Protein AF-A0A832CH88-F1 (afdb_monomer_lite)

Structure (mmCIF, N/CA/C/O backbone):
data_AF-A0A832CH88-F1
#
_entry.id   AF-A0A832CH88-F1
#
loop_
_atom_site.group_PDB
_atom_site.id
_atom_site.type_symbol
_atom_site.label_atom_id
_atom_site.label_alt_id
_atom_site.label_comp_id
_atom_site.label_asym_id
_atom_site.label_entity_id
_atom_site.label_seq_id
_atom_site.pdbx_PDB_ins_code
_atom_site.Cartn_x
_atom_site.Cartn_y
_atom_site.Cartn_z
_atom_site.occupancy
_atom_site.B_iso_or_equiv
_atom_site.auth_seq_id
_atom_site.auth_comp_id
_atom_site.auth_asym_id
_atom_site.auth_atom_id
_atom_site.pdbx_PDB_model_num
ATOM 1 N N . ARG A 1 1 ? -8.608 10.322 10.568 1.00 68.06 1 ARG A N 1
ATOM 2 C CA . ARG A 1 1 ? -8.411 9.700 9.231 1.00 68.06 1 ARG A CA 1
ATOM 3 C C . ARG A 1 1 ? -6.936 9.382 9.082 1.00 68.06 1 ARG A C 1
ATOM 5 O O . ARG A 1 1 ? -6.123 10.266 9.340 1.00 68.06 1 ARG A O 1
ATOM 12 N N . SER A 1 2 ? -6.602 8.167 8.664 1.00 77.62 2 SER A N 1
ATOM 13 C CA . SER A 1 2 ? -5.211 7.715 8.526 1.00 77.62 2 SER A CA 1
ATOM 14 C C . SER A 1 2 ? -4.891 7.496 7.049 1.00 77.62 2 SER A C 1
ATOM 16 O O . SER A 1 2 ? -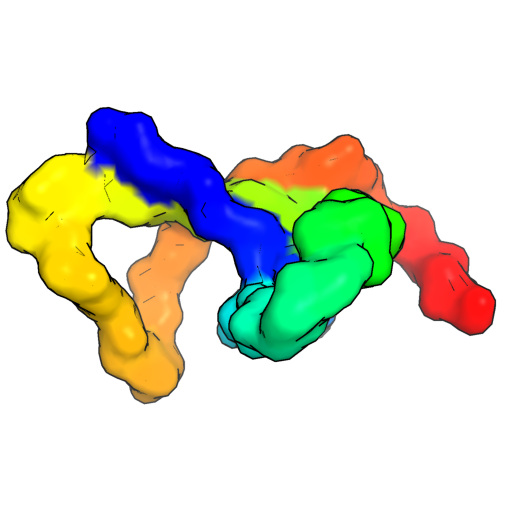5.718 6.938 6.332 1.00 77.62 2 SER A O 1
ATOM 18 N N . ASN A 1 3 ? -3.710 7.923 6.589 1.00 83.88 3 ASN A N 1
ATOM 19 C CA . ASN A 1 3 ? -3.247 7.661 5.223 1.00 83.88 3 ASN A CA 1
ATOM 20 C C . ASN A 1 3 ? -2.203 6.542 5.243 1.00 83.88 3 ASN A C 1
ATOM 22 O O . ASN A 1 3 ? -1.164 6.679 5.894 1.00 83.88 3 ASN A O 1
ATOM 26 N N . VAL A 1 4 ? -2.456 5.460 4.508 1.00 90.38 4 VAL A N 1
ATOM 27 C CA . VAL A 1 4 ? -1.534 4.320 4.400 1.00 90.38 4 VAL A CA 1
ATOM 28 C C . VAL A 1 4 ? -0.936 4.278 2.999 1.00 90.38 4 VAL A C 1
ATOM 30 O O . VAL A 1 4 ? -1.645 4.376 2.004 1.00 90.38 4 VAL A O 1
ATOM 33 N N . ARG A 1 5 ? 0.389 4.139 2.908 1.00 91.81 5 ARG A N 1
ATOM 34 C CA . ARG A 1 5 ? 1.103 4.035 1.628 1.00 91.81 5 ARG A CA 1
ATOM 35 C C . ARG A 1 5 ? 0.851 2.676 0.987 1.00 91.81 5 ARG A C 1
ATOM 37 O O . ARG A 1 5 ? 1.114 1.643 1.606 1.00 91.81 5 ARG A O 1
ATOM 44 N N . VAL A 1 6 ? 0.386 2.693 -0.255 1.00 93.31 6 VAL A N 1
ATOM 45 C CA . VAL A 1 6 ? 0.029 1.496 -1.019 1.00 93.31 6 VAL A CA 1
ATOM 46 C C . VAL A 1 6 ? 0.568 1.585 -2.446 1.00 93.31 6 VAL A C 1
ATOM 48 O O . VAL A 1 6 ? 0.950 2.655 -2.928 1.00 93.31 6 VAL A O 1
ATOM 51 N N . CYS A 1 7 ? 0.622 0.438 -3.112 1.00 92.44 7 CYS A N 1
ATOM 52 C CA . CYS A 1 7 ? 0.854 0.354 -4.544 1.00 92.44 7 CYS A CA 1
ATOM 53 C C . CYS A 1 7 ? -0.487 0.094 -5.232 1.00 92.44 7 CYS A C 1
ATOM 55 O O . CYS A 1 7 ? -1.129 -0.923 -4.980 1.00 92.44 7 CYS A O 1
ATOM 57 N N . TRP A 1 8 ? -0.918 1.023 -6.069 1.00 92.38 8 TRP A N 1
ATOM 58 C CA . TRP A 1 8 ? -2.028 0.851 -6.989 1.00 92.38 8 TRP A CA 1
ATOM 59 C C . TRP A 1 8 ? -1.494 0.341 -8.332 1.00 92.38 8 TRP A C 1
ATOM 61 O O . TRP A 1 8 ? -0.512 0.874 -8.854 1.00 92.38 8 TRP A O 1
ATOM 71 N N . LYS A 1 9 ? -2.124 -0.692 -8.893 1.00 90.88 9 LYS A N 1
ATOM 72 C CA . LYS A 1 9 ? -1.791 -1.244 -10.210 1.00 90.88 9 LYS A CA 1
ATOM 73 C C . LYS A 1 9 ? -3.026 -1.874 -10.843 1.00 90.88 9 LYS A C 1
ATOM 75 O O . LYS A 1 9 ? -3.632 -2.754 -10.236 1.00 90.88 9 LYS A O 1
ATOM 80 N N . ASP A 1 10 ? -3.373 -1.446 -12.055 1.00 90.00 10 ASP A N 1
ATOM 81 C CA . ASP A 1 10 ? -4.450 -2.024 -12.876 1.00 90.00 10 ASP A CA 1
ATOM 82 C C . ASP A 1 10 ? -5.785 -2.172 -12.118 1.00 90.00 10 ASP A C 1
ATOM 84 O O . ASP A 1 10 ? -6.445 -3.210 -12.158 1.00 90.00 10 ASP A O 1
ATOM 88 N N . GLY A 1 11 ? -6.157 -1.141 -11.353 1.00 90.62 11 GLY A N 1
ATOM 89 C CA . GLY A 1 11 ? -7.387 -1.122 -10.553 1.00 90.62 11 GLY A CA 1
ATOM 90 C C . GLY A 1 11 ? -7.308 -1.882 -9.226 1.00 90.62 11 GLY A C 1
ATOM 91 O O . GLY A 1 11 ? -8.291 -1.912 -8.493 1.00 90.62 11 GLY A O 1
ATOM 92 N N . LYS A 1 12 ? -6.158 -2.472 -8.883 1.00 93.81 12 LYS A N 1
ATOM 93 C CA . LYS A 1 12 ? -5.942 -3.202 -7.627 1.00 93.81 12 LYS A CA 1
ATOM 94 C C . LYS A 1 12 ? -5.011 -2.442 -6.696 1.00 93.81 12 LYS A C 1
ATOM 96 O O . LYS A 1 12 ? -4.088 -1.762 -7.138 1.00 93.81 12 LYS A O 1
ATOM 101 N N . VAL A 1 13 ? -5.235 -2.594 -5.395 1.00 94.38 13 VAL A N 1
ATOM 102 C CA . VAL A 1 13 ? -4.450 -1.949 -4.340 1.00 94.38 13 VAL A CA 1
ATOM 103 C C . VAL A 1 13 ? -3.700 -3.011 -3.547 1.00 94.38 13 VAL A C 1
ATOM 105 O O . VAL A 1 13 ? -4.284 -3.987 -3.084 1.00 94.38 13 VAL A O 1
ATOM 108 N N . TYR A 1 14 ? -2.397 -2.808 -3.378 1.00 92.75 14 TYR A N 1
ATOM 109 C CA . TYR A 1 14 ? -1.500 -3.717 -2.678 1.00 92.75 14 TYR A CA 1
ATOM 110 C C . TYR A 1 14 ? -0.840 -2.998 -1.494 1.00 92.75 14 TYR A C 1
ATOM 112 O O . TYR A 1 14 ? -0.200 -1.955 -1.686 1.00 92.75 14 TYR A O 1
ATOM 120 N N . PRO A 1 15 ? -0.943 -3.534 -0.265 1.00 90.81 15 PRO A N 1
ATOM 121 C CA . PRO A 1 15 ? -0.286 -2.943 0.892 1.00 90.81 15 PRO A CA 1
ATOM 122 C C . PRO A 1 15 ? 1.236 -3.083 0.780 1.00 90.81 15 PRO A C 1
ATOM 124 O O . PRO A 1 15 ? 1.767 -4.158 0.488 1.00 90.81 15 PRO A O 1
ATOM 127 N N . LEU A 1 16 ? 1.963 -2.001 1.061 1.00 88.56 16 LEU A N 1
ATOM 128 C CA . LEU A 1 16 ? 3.420 -2.043 1.142 1.00 88.56 16 LEU A CA 1
ATOM 129 C C . LEU A 1 16 ? 3.831 -2.502 2.539 1.00 88.56 16 LEU A C 1
ATOM 131 O O . LEU A 1 16 ? 3.798 -1.732 3.498 1.00 88.56 16 LEU A O 1
ATOM 135 N N . ARG A 1 17 ? 4.242 -3.767 2.663 1.00 78.00 17 ARG A N 1
ATOM 136 C CA . ARG A 1 17 ? 4.784 -4.284 3.922 1.00 78.00 17 ARG A CA 1
ATOM 137 C C . ARG A 1 17 ? 6.100 -3.570 4.230 1.00 78.00 17 ARG A C 1
ATOM 139 O O . ARG A 1 17 ? 7.076 -3.702 3.492 1.00 78.00 17 ARG A O 1
ATOM 146 N N . ILE A 1 18 ? 6.126 -2.819 5.324 1.00 73.44 18 ILE A N 1
ATOM 147 C CA . ILE A 1 18 ? 7.331 -2.146 5.804 1.00 73.44 18 ILE A CA 1
ATOM 148 C C . ILE A 1 18 ? 8.056 -3.112 6.746 1.00 73.44 18 ILE A C 1
ATOM 150 O O . ILE A 1 18 ? 7.473 -3.586 7.716 1.00 73.44 18 ILE A O 1
ATOM 154 N N . SER A 1 19 ? 9.321 -3.415 6.468 1.00 68.50 19 SER A N 1
ATOM 155 C CA . SER A 1 19 ? 10.210 -4.143 7.382 1.00 68.50 19 SER A CA 1
ATOM 156 C C . SER A 1 19 ? 11.408 -3.260 7.726 1.00 68.50 19 SER A C 1
ATOM 158 O O . SER A 1 19 ? 12.027 -2.718 6.809 1.00 68.50 19 SER A O 1
ATOM 160 N N . GLY A 1 20 ? 11.756 -3.122 9.011 1.00 71.25 20 GLY A N 1
ATOM 161 C CA . GLY A 1 20 ? 12.973 -2.426 9.463 1.00 71.25 20 GLY A CA 1
ATOM 162 C C . GLY A 1 20 ? 13.218 -1.067 8.782 1.00 71.25 20 GLY A C 1
ATOM 163 O O . GLY A 1 20 ? 1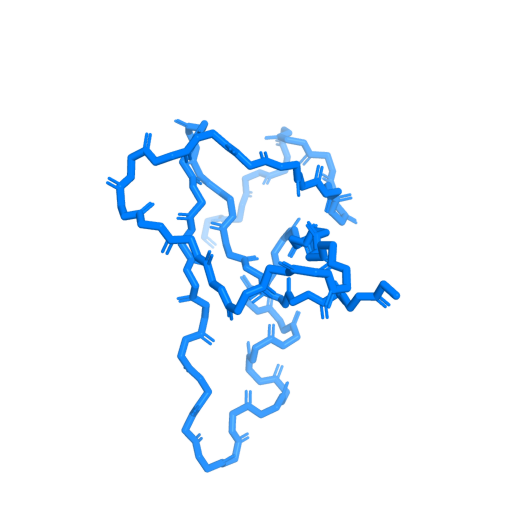2.363 -0.186 8.817 1.00 71.25 20 GLY A O 1
ATOM 164 N N . SER A 1 21 ? 14.367 -0.912 8.113 1.00 64.31 21 SER A N 1
ATOM 165 C CA . SER A 1 21 ? 14.829 0.291 7.385 1.00 64.31 21 SER A CA 1
ATOM 166 C C . SER A 1 21 ? 13.962 0.733 6.182 1.00 64.31 21 SER A C 1
ATOM 168 O O . SER A 1 21 ? 14.331 1.647 5.443 1.00 64.31 21 SER A O 1
ATOM 170 N N . GLY A 1 22 ? 12.791 0.126 5.970 1.00 67.56 22 GLY A N 1
ATOM 171 C C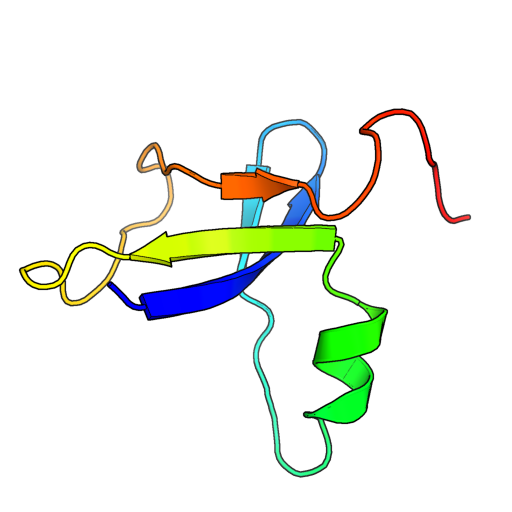A . GLY A 1 22 ? 11.940 0.294 4.787 1.00 67.56 22 GLY A CA 1
ATOM 172 C C . GLY A 1 22 ? 11.080 1.564 4.709 1.00 67.56 22 GLY A C 1
ATOM 173 O O . GLY A 1 22 ? 10.200 1.652 3.850 1.00 67.56 22 GLY A O 1
ATOM 174 N N . ILE A 1 23 ? 11.278 2.561 5.579 1.00 77.50 23 ILE A N 1
ATOM 175 C CA . ILE A 1 23 ? 10.500 3.816 5.526 1.00 77.50 23 ILE A CA 1
ATOM 176 C C . ILE A 1 23 ? 10.762 4.575 4.221 1.00 77.50 23 ILE A C 1
ATOM 1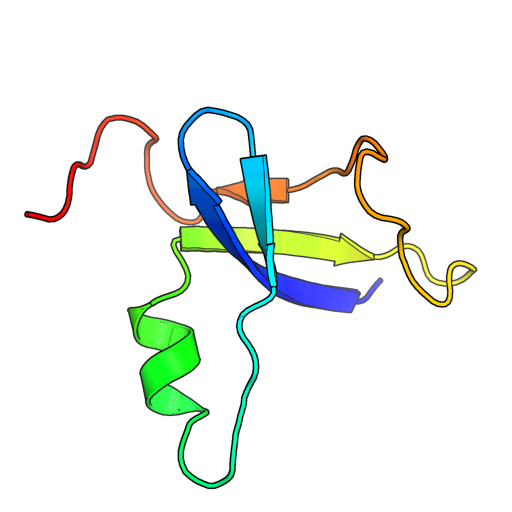78 O O . ILE A 1 23 ? 9.808 5.010 3.577 1.00 77.50 23 ILE A O 1
ATOM 182 N N . LEU A 1 24 ? 12.027 4.689 3.807 1.00 80.56 24 LEU A N 1
ATOM 183 C CA . LEU A 1 24 ? 12.390 5.347 2.548 1.00 80.56 24 LEU A CA 1
ATOM 184 C C . LEU A 1 24 ? 11.954 4.515 1.339 1.00 80.56 24 LEU A C 1
ATOM 186 O O . LEU A 1 24 ? 11.379 5.053 0.397 1.00 80.56 24 LEU A O 1
ATOM 190 N N . SER A 1 25 ? 12.144 3.193 1.379 1.00 81.19 25 SER A N 1
ATOM 191 C CA . SER A 1 25 ? 11.747 2.327 0.262 1.00 81.19 25 SER A CA 1
ATOM 192 C C . SER A 1 25 ? 10.233 2.324 0.040 1.00 81.19 25 SER A C 1
ATOM 194 O O . SER A 1 25 ? 9.791 2.328 -1.104 1.00 81.19 25 SER A O 1
ATOM 196 N N . SER A 1 26 ? 9.428 2.393 1.103 1.00 83.12 26 SER A N 1
ATOM 197 C CA . SER A 1 26 ? 7.971 2.530 0.985 1.00 83.12 26 SER A CA 1
ATOM 198 C C . SER A 1 26 ? 7.524 3.907 0.486 1.00 83.12 26 SER A C 1
ATOM 200 O O . SER A 1 26 ? 6.480 3.977 -0.149 1.00 83.12 26 SER A O 1
ATOM 202 N N . LEU A 1 27 ? 8.284 4.990 0.711 1.00 83.12 27 LEU A N 1
ATOM 203 C CA . LEU A 1 27 ? 8.008 6.285 0.060 1.00 83.12 27 LEU A CA 1
ATOM 204 C C . LEU A 1 27 ? 8.239 6.214 -1.451 1.00 83.12 27 LEU A C 1
ATOM 206 O O . LEU A 1 27 ? 7.424 6.724 -2.208 1.00 83.12 27 LEU A O 1
ATOM 210 N N . VAL A 1 28 ? 9.337 5.586 -1.878 1.00 83.19 28 VAL A N 1
ATOM 211 C CA . VAL A 1 28 ? 9.698 5.499 -3.302 1.00 83.19 28 VAL A CA 1
ATOM 212 C C . VAL A 1 28 ? 8.763 4.557 -4.063 1.00 83.19 28 VAL A C 1
ATOM 214 O O . VAL A 1 28 ? 8.397 4.848 -5.196 1.00 83.19 28 VAL A O 1
ATOM 217 N N . ARG A 1 29 ? 8.374 3.434 -3.447 1.00 85.00 29 ARG A N 1
ATOM 218 C CA . ARG A 1 29 ? 7.538 2.396 -4.077 1.00 85.00 29 ARG A CA 1
ATOM 219 C C . ARG A 1 29 ? 6.042 2.709 -4.073 1.00 85.00 29 ARG A C 1
ATOM 221 O O . ARG A 1 29 ? 5.307 2.083 -4.829 1.00 85.00 29 ARG A O 1
ATOM 228 N N . ALA A 1 30 ? 5.575 3.596 -3.196 1.00 90.88 30 ALA A N 1
ATOM 229 C CA . ALA A 1 30 ? 4.168 3.973 -3.160 1.00 90.88 30 ALA A CA 1
ATOM 230 C C . ALA A 1 30 ? 3.833 4.913 -4.316 1.00 90.88 30 ALA A C 1
ATOM 232 O O . ALA A 1 30 ? 4.552 5.875 -4.575 1.00 90.88 30 ALA A O 1
ATOM 233 N N . ASN A 1 31 ? 2.699 4.662 -4.959 1.00 91.88 31 ASN A N 1
ATOM 234 C CA . ASN A 1 31 ? 2.104 5.560 -5.949 1.00 91.88 31 ASN A CA 1
ATOM 235 C C . ASN A 1 31 ? 0.686 5.999 -5.550 1.00 91.88 31 ASN A C 1
ATOM 237 O O . ASN A 1 31 ? 0.057 6.770 -6.272 1.00 91.88 31 ASN A O 1
ATOM 241 N N . ALA A 1 32 ? 0.188 5.539 -4.399 1.00 93.62 32 ALA A N 1
ATOM 242 C CA . ALA A 1 32 ? -1.124 5.889 -3.888 1.00 93.62 32 ALA A CA 1
ATOM 243 C C . ALA A 1 32 ? -1.172 5.876 -2.351 1.00 93.62 32 ALA A C 1
ATOM 245 O O . ALA A 1 32 ? -0.374 5.222 -1.668 1.00 93.62 32 ALA A O 1
ATOM 246 N N . LEU A 1 33 ? -2.144 6.608 -1.812 1.00 93.81 33 LEU A N 1
ATOM 247 C CA . LEU A 1 33 ? -2.478 6.666 -0.394 1.00 93.81 33 LEU A CA 1
ATOM 248 C C . LEU A 1 33 ? -3.885 6.110 -0.181 1.00 93.81 33 LEU A C 1
ATOM 250 O O . LEU A 1 33 ? -4.849 6.668 -0.697 1.00 93.81 33 LEU A O 1
ATOM 254 N N . LEU A 1 34 ? -3.994 5.044 0.602 1.00 94.12 34 LEU A N 1
ATOM 255 C CA . LEU A 1 34 ? -5.260 4.496 1.078 1.00 94.12 34 LEU A CA 1
ATOM 256 C C . LEU A 1 34 ? -5.826 5.378 2.190 1.00 94.12 34 LEU A C 1
ATOM 258 O O . LEU A 1 34 ? -5.123 5.669 3.165 1.00 94.12 34 LEU A O 1
ATOM 262 N N . VAL A 1 35 ? -7.090 5.776 2.044 1.00 93.75 35 VAL A N 1
ATOM 263 C CA . VAL A 1 35 ? -7.829 6.543 3.049 1.00 93.75 35 VAL A CA 1
ATOM 264 C C . VAL A 1 35 ? -8.515 5.565 3.998 1.00 93.75 35 VAL A C 1
ATOM 266 O O . VAL A 1 35 ? -9.462 4.888 3.613 1.00 93.75 35 VAL A O 1
ATOM 269 N N . VAL A 1 36 ? -8.053 5.500 5.249 1.00 93.25 36 VAL A N 1
ATOM 270 C CA . VAL A 1 36 ? -8.645 4.623 6.271 1.00 93.25 36 VAL A CA 1
ATOM 271 C C . VAL A 1 36 ? -9.578 5.441 7.178 1.00 93.25 36 VAL A C 1
ATOM 273 O O . VAL A 1 36 ? -9.115 6.399 7.826 1.00 93.25 36 VAL A O 1
ATOM 276 N N . PRO A 1 37 ? -10.887 5.115 7.223 1.00 91.00 37 PRO A N 1
ATOM 277 C CA . PRO A 1 37 ? -11.823 5.686 8.188 1.00 91.00 37 PRO A CA 1
ATOM 278 C C . PRO A 1 37 ? -11.409 5.373 9.631 1.00 91.00 37 PRO A C 1
ATOM 280 O O . PRO A 1 37 ? -10.737 4.386 9.895 1.00 91.00 37 PRO A O 1
ATOM 283 N N . GLU A 1 38 ? -11.810 6.207 10.588 1.00 90.88 38 GLU A N 1
ATOM 284 C CA . GLU A 1 38 ? -11.398 6.032 11.995 1.00 90.88 38 GLU A CA 1
ATOM 285 C C . GLU A 1 38 ? -12.067 4.841 12.685 1.00 90.88 38 GLU A C 1
ATOM 287 O O . GLU A 1 38 ? -11.537 4.307 13.651 1.00 90.88 38 GLU A O 1
ATOM 292 N N . ASN A 1 39 ? -13.226 4.422 12.186 1.00 92.31 39 ASN A N 1
ATOM 293 C CA . ASN A 1 39 ? -14.035 3.334 12.725 1.00 92.31 39 ASN A CA 1
ATOM 294 C C . ASN A 1 39 ? -13.765 1.983 12.040 1.00 92.31 39 ASN A C 1
ATOM 296 O O . ASN A 1 39 ? -14.586 1.076 12.163 1.00 92.31 39 ASN A O 1
ATOM 300 N N . VAL A 1 40 ? -12.666 1.864 11.290 1.00 91.81 40 VAL A N 1
ATOM 301 C CA . VAL A 1 40 ? -12.299 0.661 10.537 1.00 91.81 40 VAL A CA 1
ATOM 302 C C . VAL A 1 40 ? -10.901 0.220 10.961 1.00 91.81 40 VAL A C 1
ATOM 304 O O . VAL A 1 40 ? -9.955 1.003 10.902 1.00 91.81 40 VAL A O 1
ATOM 307 N N . GLU A 1 41 ? -10.769 -1.034 11.396 1.00 89.62 41 GLU A N 1
ATOM 308 C CA . GLU A 1 41 ? -9.480 -1.617 11.796 1.00 89.62 41 GLU A CA 1
ATOM 309 C C . GLU A 1 41 ? -8.627 -2.014 10.581 1.00 89.62 41 GLU A C 1
ATOM 311 O O . GLU A 1 41 ? -7.405 -1.862 10.585 1.00 89.62 41 GLU A O 1
ATOM 316 N N . GLY A 1 42 ? -9.274 -2.472 9.510 1.00 91.19 42 GLY A N 1
ATOM 317 C CA . GLY A 1 42 ? -8.624 -2.906 8.283 1.00 91.19 42 GLY A CA 1
ATOM 318 C C . GLY A 1 42 ? -9.634 -3.247 7.195 1.00 91.19 42 GLY A C 1
ATOM 319 O O . GLY A 1 42 ? -10.833 -3.054 7.372 1.00 91.19 42 GLY A O 1
ATOM 320 N N . PHE A 1 43 ? -9.115 -3.745 6.077 1.00 94.06 43 PHE A N 1
ATOM 321 C CA . PHE A 1 43 ? -9.897 -4.166 4.920 1.00 94.06 43 PHE A CA 1
ATOM 322 C C . PHE A 1 43 ? -9.563 -5.612 4.576 1.00 94.06 43 PHE A C 1
ATOM 324 O O . PHE A 1 43 ? -8.402 -6.027 4.691 1.00 94.06 43 PHE A O 1
ATOM 331 N N . GLU A 1 44 ? -10.561 -6.344 4.105 1.00 94.75 44 GLU A N 1
ATOM 332 C CA . GLU A 1 44 ? -10.399 -7.694 3.582 1.00 94.75 44 GLU A CA 1
ATOM 333 C C . GLU A 1 44 ? -9.998 -7.676 2.101 1.00 94.75 44 GLU A 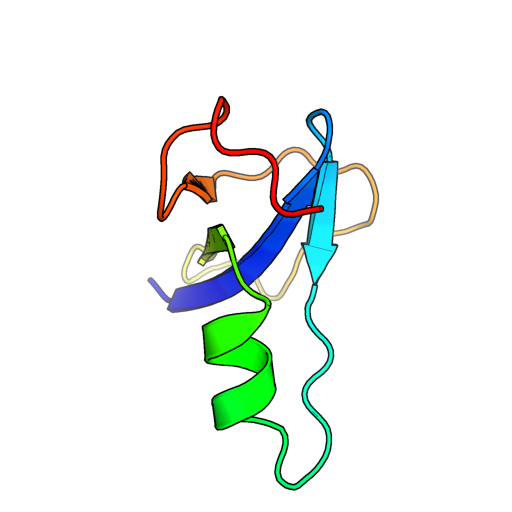C 1
ATOM 335 O O . GLU A 1 44 ? -10.235 -6.725 1.348 1.00 94.75 44 GLU A O 1
ATOM 340 N N . ALA A 1 45 ? -9.359 -8.755 1.650 1.00 94.69 45 ALA A N 1
ATOM 341 C CA . ALA A 1 45 ? -8.966 -8.873 0.252 1.00 94.69 45 ALA A CA 1
ATOM 342 C C . ALA A 1 45 ? -10.203 -8.916 -0.661 1.00 94.69 45 ALA A C 1
ATOM 344 O O . ALA A 1 45 ? -11.054 -9.792 -0.533 1.00 94.69 45 ALA A O 1
ATOM 345 N N . GLY A 1 46 ? -10.253 -8.002 -1.631 1.00 94.94 46 GLY A N 1
ATOM 346 C CA . GLY A 1 46 ? -11.367 -7.888 -2.576 1.00 94.94 46 GLY A CA 1
ATOM 347 C C . GLY A 1 46 ? -12.415 -6.848 -2.185 1.00 94.94 46 GLY A C 1
ATOM 348 O O . GLY A 1 46 ? -13.298 -6.581 -2.995 1.00 94.94 46 GLY A O 1
ATOM 349 N N . GLU A 1 47 ? -12.301 -6.228 -1.009 1.00 96.00 47 GLU A N 1
ATOM 350 C CA . GLU A 1 47 ? -13.111 -5.057 -0.680 1.00 96.00 47 GLU A CA 1
ATOM 351 C C . GLU A 1 47 ? -12.709 -3.845 -1.529 1.00 96.00 47 GLU A C 1
ATOM 353 O O . GLU A 1 47 ? -11.533 -3.624 -1.839 1.00 96.00 47 GLU A O 1
ATOM 358 N N . GLU A 1 48 ? -13.706 -3.045 -1.904 1.00 95.12 48 GLU A N 1
ATOM 359 C CA . GLU A 1 48 ? -13.477 -1.770 -2.573 1.00 95.12 48 GLU A CA 1
ATOM 360 C C . GLU A 1 48 ? -13.004 -0.723 -1.564 1.00 95.12 48 GLU A C 1
ATOM 362 O O . GLU A 1 48 ? -13.557 -0.582 -0.473 1.00 95.12 48 GLU A O 1
ATOM 367 N N . VAL A 1 49 ? -11.977 0.035 -1.944 1.00 94.94 49 VAL A N 1
ATOM 368 C CA . VAL A 1 49 ? -11.347 1.026 -1.072 1.00 94.94 49 VAL A CA 1
ATOM 369 C C . VAL A 1 49 ? -11.088 2.338 -1.800 1.00 94.94 49 VAL A C 1
ATOM 371 O O . VAL A 1 49 ? -10.836 2.363 -3.005 1.00 94.94 49 VAL A O 1
ATOM 374 N N . GLU A 1 50 ? -11.094 3.441 -1.051 1.00 93.94 50 GLU A N 1
ATOM 375 C CA . GLU A 1 50 ? -10.745 4.759 -1.579 1.00 93.94 50 GLU A CA 1
ATOM 376 C C . GLU A 1 50 ? -9.231 4.990 -1.503 1.00 93.94 50 GLU A C 1
ATOM 378 O O . GLU A 1 50 ? -8.618 4.933 -0.431 1.00 93.94 50 GLU A O 1
ATOM 383 N N . VAL A 1 51 ? -8.628 5.325 -2.644 1.00 93.69 51 VAL A N 1
ATOM 384 C CA . VAL A 1 51 ? -7.225 5.736 -2.716 1.00 93.69 51 VAL A CA 1
ATOM 385 C C . VAL A 1 51 ? -7.074 7.093 -3.386 1.00 93.69 51 VAL A C 1
ATOM 387 O O . VAL A 1 51 ? -7.800 7.442 -4.315 1.00 93.69 51 VAL A O 1
ATOM 390 N N . ARG A 1 52 ? -6.067 7.847 -2.950 1.00 93.62 52 ARG A N 1
ATOM 391 C CA . ARG A 1 52 ? -5.576 9.037 -3.645 1.00 93.62 52 ARG A CA 1
ATOM 392 C C . ARG A 1 52 ? -4.296 8.676 -4.373 1.00 93.62 52 ARG A C 1
ATOM 394 O O . ARG A 1 52 ? -3.305 8.341 -3.723 1.00 93.62 52 ARG A O 1
ATOM 401 N N . LEU A 1 53 ? -4.311 8.742 -5.700 1.00 92.00 53 LEU A N 1
ATOM 402 C CA . LEU A 1 53 ? -3.093 8.587 -6.487 1.00 92.00 53 LEU A CA 1
ATOM 403 C C . LEU A 1 53 ? -2.143 9.753 -6.185 1.00 92.00 53 LEU A C 1
ATOM 405 O O . LEU A 1 53 ? -2.565 10.900 -6.048 1.00 92.00 53 LEU A O 1
ATOM 409 N N . MET A 1 54 ? -0.860 9.441 -6.030 1.00 89.25 54 MET A N 1
ATOM 410 C CA . MET A 1 54 ? 0.189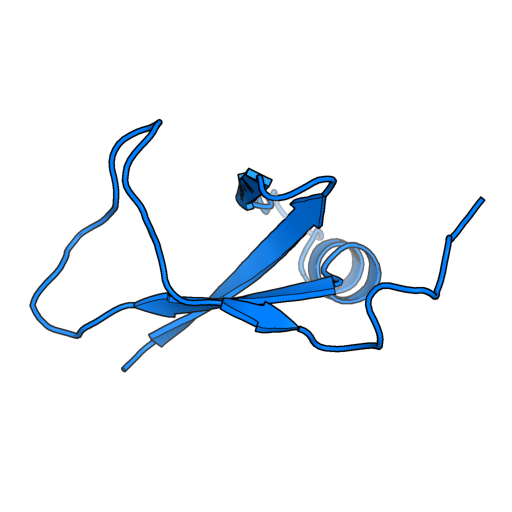 10.433 -5.771 1.00 89.25 54 MET A CA 1
ATOM 411 C C . MET A 1 54 ? 0.753 11.031 -7.064 1.00 89.25 54 MET A C 1
ATOM 413 O O . MET A 1 54 ? 1.471 12.027 -7.008 1.00 89.25 54 MET A O 1
ATOM 417 N N . ARG A 1 55 ? 0.475 10.384 -8.199 1.00 83.06 55 ARG A N 1
ATOM 418 C CA . ARG A 1 55 ? 0.921 10.715 -9.556 1.00 83.06 55 ARG A CA 1
ATOM 419 C C . ARG A 1 55 ? -0.149 10.266 -10.551 1.00 83.06 55 ARG A C 1
ATOM 421 O O . ARG A 1 55 ? -1.032 9.491 -10.176 1.00 83.06 55 ARG A O 1
ATOM 428 N N . ASP A 1 56 ? -0.068 10.726 -11.793 1.00 80.81 56 ASP A N 1
ATOM 429 C CA . ASP A 1 56 ? -1.026 10.336 -12.825 1.00 80.81 56 ASP A CA 1
ATOM 430 C C . ASP A 1 56 ? -0.912 8.851 -13.190 1.00 80.81 56 ASP A C 1
ATOM 432 O O . ASP A 1 56 ? 0.172 8.275 -13.263 1.00 80.81 56 ASP A O 1
ATOM 436 N N . ILE A 1 57 ? -2.062 8.237 -13.471 1.00 73.44 57 ILE A N 1
ATOM 437 C CA . ILE A 1 57 ? -2.196 6.813 -13.822 1.00 73.44 57 ILE A CA 1
ATOM 438 C C . ILE A 1 57 ? -1.426 6.421 -15.096 1.00 73.44 57 ILE A C 1
ATOM 440 O O . ILE A 1 57 ? -1.167 5.245 -15.330 1.00 73.44 57 ILE A O 1
ATOM 444 N N . THR A 1 58 ? -1.077 7.407 -15.924 1.00 68.75 58 THR A N 1
ATOM 445 C CA . THR A 1 58 ? -0.352 7.242 -17.188 1.00 68.75 58 THR A CA 1
ATOM 446 C C . THR A 1 58 ? 1.166 7.196 -17.018 1.00 68.75 58 THR A C 1
ATOM 448 O O . THR A 1 58 ? 1.864 6.879 -17.979 1.00 68.75 58 THR A O 1
ATOM 451 N N . GLU A 1 59 ? 1.700 7.509 -15.833 1.00 63.59 59 GLU A N 1
ATOM 452 C CA . GLU A 1 59 ? 3.133 7.378 -15.561 1.00 63.59 59 GLU A CA 1
ATOM 453 C C . GLU A 1 59 ? 3.493 5.906 -15.305 1.00 63.59 59 GLU A C 1
ATOM 455 O O . GLU A 1 59 ? 3.330 5.374 -14.205 1.00 63.59 59 GLU A O 1
ATOM 460 N N . VAL A 1 60 ? 3.988 5.232 -16.345 1.00 53.06 60 VAL A N 1
ATOM 461 C CA . VAL A 1 60 ? 4.574 3.891 -16.239 1.00 53.06 60 VAL A CA 1
ATOM 462 C C . VAL A 1 60 ? 6.025 4.037 -15.778 1.00 53.06 60 VAL A C 1
ATOM 464 O O . VAL A 1 60 ? 6.839 4.637 -16.474 1.00 53.06 60 VAL A O 1
ATOM 467 N N . PHE A 1 61 ? 6.357 3.487 -14.610 1.00 55.81 61 PHE A N 1
ATOM 468 C CA . PHE A 1 61 ? 7.750 3.288 -14.207 1.00 55.81 61 PHE A CA 1
ATOM 469 C C . PHE A 1 61 ? 8.182 1.904 -14.712 1.00 55.81 61 PHE A C 1
ATOM 471 O O . PHE A 1 61 ? 7.700 0.898 -14.186 1.00 55.81 61 PHE A O 1
ATOM 478 N N . GLU A 1 62 ? 9.011 1.871 -15.763 1.00 49.12 62 GLU A N 1
ATOM 479 C CA . GLU A 1 62 ? 9.764 0.672 -16.181 1.00 49.12 62 GLU A CA 1
ATOM 480 C C . GLU A 1 62 ? 10.810 0.268 -15.130 1.00 49.12 62 GLU A C 1
ATOM 482 O O . GLU A 1 62 ? 11.445 1.170 -14.530 1.00 49.12 62 GLU A O 1
#

Foldseek 3Di:
DDKAFWADDPNDTGHDDADDPCPVVSVVRGQKIWDDDPPDPDDDPPDDTDIDGNDDPPDDDD

Radius of gyration: 12.02 Å; chains: 1; bounding box: 29×20×30 Å

Sequence (62 aa):
RSNVRVCWKDGKVYPLRISGSGILSSLVRANALLVVPENVEGFEAGEEVEVRLMRDITEVFE

Secondary structure (DSSP, 8-state):
-EEEEEEEETTEEEE----TTTHHHHHHH--EEEEE-TT-----TT----EEESS-TT----

pLDDT: mean 85.02, std 11.47, range [49.12, 96.0]